Protein AF-A0A946QU02-F1 (afdb_monomer_lite)

pLDDT: mean 86.23, std 12.58, range [47.62, 97.81]

Radius of gyration: 19.84 Å; chains: 1; bounding box: 47×50×42 Å

Structure (mmCIF, N/CA/C/O backbone):
data_AF-A0A946QU02-F1
#
_entry.id   AF-A0A946QU02-F1
#
loop_
_atom_site.group_PDB
_atom_site.id
_atom_site.type_symbol
_atom_site.label_atom_id
_atom_site.label_alt_id
_atom_site.label_comp_id
_atom_site.label_asym_id
_atom_site.label_entity_id
_atom_site.label_seq_id
_atom_site.pdbx_PDB_ins_code
_atom_site.Cartn_x
_atom_site.Cartn_y
_atom_site.Cartn_z
_atom_site.occupancy
_atom_site.B_iso_or_equiv
_atom_site.auth_seq_id
_atom_site.auth_comp_id
_atom_site.auth_asym_id
_atom_site.auth_atom_id
_atom_site.pdbx_PDB_model_num
ATOM 1 N N . MET A 1 1 ? 2.944 36.870 -10.874 1.00 60.94 1 MET A N 1
ATOM 2 C CA . MET A 1 1 ? 3.071 35.606 -10.104 1.00 60.94 1 MET A CA 1
ATOM 3 C C . MET A 1 1 ? 2.895 35.804 -8.600 1.00 60.94 1 MET A C 1
ATOM 5 O O . MET A 1 1 ? 2.123 35.061 -8.012 1.00 60.94 1 MET A O 1
ATOM 9 N N . GLN A 1 2 ? 3.491 36.834 -7.990 1.00 74.00 2 GLN A N 1
ATOM 10 C CA . GLN A 1 2 ? 3.388 37.108 -6.544 1.00 74.00 2 GLN A CA 1
ATOM 11 C C . GLN A 1 2 ? 1.949 37.190 -5.998 1.00 74.00 2 GLN A C 1
ATOM 13 O O . GLN A 1 2 ? 1.657 36.560 -4.990 1.00 74.00 2 GLN A O 1
ATOM 18 N N . LYS A 1 3 ? 1.016 37.863 -6.692 1.00 77.31 3 LYS A N 1
ATOM 19 C CA . LYS A 1 3 ? -0.399 37.933 -6.261 1.00 77.31 3 LYS A CA 1
ATOM 20 C C . LYS A 1 3 ? -1.087 36.560 -6.193 1.00 77.31 3 LYS A C 1
ATOM 22 O O . LYS A 1 3 ? -1.919 36.351 -5.323 1.00 77.31 3 LYS A O 1
ATOM 27 N N . LYS A 1 4 ? -0.726 35.621 -7.079 1.00 81.88 4 LYS A N 1
ATOM 28 C CA . LYS A 1 4 ? -1.283 34.254 -7.089 1.00 81.88 4 LYS A CA 1
ATOM 29 C C . LYS A 1 4 ? -0.712 33.408 -5.947 1.00 81.88 4 LYS A C 1
ATOM 31 O O . LYS A 1 4 ? -1.456 32.673 -5.315 1.00 81.88 4 LYS A O 1
ATOM 36 N N . ILE A 1 5 ? 0.584 33.563 -5.662 1.00 86.56 5 ILE A N 1
ATOM 37 C CA . ILE A 1 5 ? 1.262 32.906 -4.533 1.00 86.56 5 ILE A CA 1
ATOM 38 C C . ILE A 1 5 ? 0.688 33.414 -3.204 1.00 86.56 5 ILE A C 1
ATOM 40 O O . ILE A 1 5 ? 0.372 32.615 -2.329 1.00 86.56 5 ILE A O 1
ATOM 44 N N . LEU A 1 6 ? 0.480 34.730 -3.087 1.00 88.75 6 LEU A N 1
ATOM 45 C CA . LEU A 1 6 ? -0.142 35.348 -1.917 1.00 88.75 6 LEU A CA 1
ATOM 46 C C . LEU A 1 6 ? -1.569 34.829 -1.699 1.00 88.75 6 LEU A C 1
ATOM 48 O O . LEU A 1 6 ? -1.933 34.499 -0.576 1.00 88.75 6 LEU A O 1
ATOM 52 N N . LEU A 1 7 ? -2.354 34.708 -2.776 1.00 89.44 7 LEU A N 1
ATOM 53 C CA . LEU A 1 7 ? -3.709 34.166 -2.707 1.00 89.44 7 LEU A CA 1
ATOM 54 C C . LEU A 1 7 ? -3.703 32.717 -2.194 1.00 89.44 7 LEU A C 1
ATOM 56 O O . LEU A 1 7 ? -4.449 32.399 -1.276 1.00 89.44 7 LEU A O 1
ATOM 60 N N . PHE A 1 8 ? -2.814 31.872 -2.729 1.00 87.88 8 PHE A N 1
ATOM 61 C CA . PHE A 1 8 ? -2.651 30.480 -2.295 1.00 87.88 8 PHE A CA 1
ATOM 62 C C . PHE A 1 8 ? -2.241 30.366 -0.823 1.00 87.88 8 PHE A C 1
ATOM 64 O O . PHE A 1 8 ? -2.827 29.577 -0.083 1.00 87.88 8 PHE A O 1
ATOM 71 N N . ALA A 1 9 ? -1.270 31.171 -0.384 1.00 89.00 9 ALA A N 1
ATOM 72 C CA . ALA A 1 9 ? -0.819 31.190 1.006 1.00 89.00 9 ALA A CA 1
ATOM 73 C C . ALA A 1 9 ? -1.945 31.617 1.962 1.00 89.00 9 ALA A C 1
ATOM 75 O O . ALA A 1 9 ? -2.138 31.002 3.011 1.00 89.00 9 ALA A O 1
ATOM 76 N N . LEU A 1 10 ? -2.734 32.620 1.565 1.00 88.06 10 LEU A N 1
ATOM 77 C CA . LEU A 1 10 ? -3.870 33.102 2.345 1.00 88.06 10 LEU A CA 1
ATOM 78 C C . LEU A 1 10 ? -4.982 32.049 2.436 1.00 88.06 10 LEU A C 1
ATOM 80 O O . LEU A 1 10 ? -5.538 31.834 3.510 1.00 88.06 10 LEU A O 1
ATOM 84 N N . THR A 1 11 ? -5.279 31.350 1.334 1.00 85.50 11 THR A N 1
ATOM 85 C CA . THR A 1 11 ? -6.248 30.243 1.341 1.00 85.50 11 THR A CA 1
ATOM 86 C C . THR A 1 11 ? -5.786 29.112 2.264 1.00 85.50 11 THR A C 1
ATOM 88 O O . THR A 1 11 ? -6.579 28.627 3.068 1.00 85.50 11 THR A O 1
ATOM 91 N N . LEU A 1 12 ? -4.500 28.745 2.223 1.00 84.06 12 LEU A N 1
ATOM 92 C CA . LEU A 1 12 ? -3.939 27.691 3.071 1.00 84.06 12 LEU A CA 1
ATOM 93 C C . LEU A 1 12 ? -3.996 28.056 4.568 1.00 84.06 12 LEU A C 1
ATOM 95 O O . LEU A 1 12 ? -4.409 27.232 5.386 1.00 84.06 12 LEU A O 1
ATOM 99 N N . MET A 1 13 ? -3.666 29.305 4.925 1.00 84.06 13 MET A N 1
ATOM 100 C CA . MET A 1 13 ? -3.810 29.823 6.296 1.00 84.06 13 MET A CA 1
ATOM 101 C C . MET A 1 13 ? -5.264 29.849 6.773 1.00 84.06 13 MET A C 1
ATOM 103 O O . MET A 1 13 ? -5.541 29.538 7.925 1.00 84.06 13 MET A O 1
ATOM 107 N N . MET A 1 14 ? -6.210 30.202 5.905 1.00 82.12 14 MET A N 1
ATOM 108 C CA . MET A 1 14 ? -7.628 30.210 6.274 1.00 82.12 14 MET A CA 1
ATOM 109 C C . MET A 1 14 ? -8.120 28.782 6.551 1.00 82.12 14 MET A C 1
ATOM 111 O O . MET A 1 14 ? -8.804 28.542 7.546 1.00 82.12 14 MET A O 1
ATOM 115 N N . THR A 1 15 ? -7.698 27.803 5.745 1.00 75.88 15 THR A N 1
ATOM 116 C CA . THR A 1 15 ? -8.086 26.396 5.937 1.00 75.88 15 THR A CA 1
ATOM 117 C C . THR A 1 15 ? -7.492 25.740 7.185 1.00 75.88 15 THR A C 1
ATOM 119 O O . THR A 1 15 ? -8.098 24.811 7.713 1.00 75.88 15 THR A O 1
ATOM 122 N N . SER A 1 16 ? -6.357 26.222 7.707 1.00 71.00 16 SER A N 1
ATOM 123 C CA . SER A 1 16 ? -5.716 25.643 8.899 1.00 71.00 16 SER A CA 1
ATOM 124 C C . SER A 1 16 ? -6.401 26.020 10.218 1.00 71.00 16 SER A C 1
ATOM 126 O O . SER A 1 16 ? -6.184 25.362 11.234 1.00 71.00 16 SER A O 1
ATOM 128 N N . THR A 1 17 ? -7.261 27.044 10.208 1.00 69.44 17 THR A N 1
ATOM 129 C CA . THR A 1 17 ? -8.048 27.470 11.383 1.00 69.44 17 THR A CA 1
ATOM 130 C C . THR A 1 17 ? -9.355 26.697 11.558 1.00 69.44 17 THR A C 1
ATOM 132 O O . THR A 1 17 ? -10.005 26.802 12.601 1.00 69.44 17 THR A O 1
ATOM 135 N N . LEU A 1 18 ? -9.736 25.878 10.572 1.00 63.66 18 LEU A N 1
ATOM 136 C CA . LEU A 1 18 ? -10.894 25.002 10.679 1.00 63.66 18 LEU A CA 1
ATOM 137 C C . LEU A 1 18 ? -10.596 23.907 11.707 1.00 63.66 18 LEU A C 1
ATOM 139 O O . LEU A 1 18 ? -9.851 22.961 11.451 1.00 63.66 18 LEU A O 1
ATOM 143 N N . GLN A 1 19 ? -11.198 24.027 12.891 1.00 55.16 19 GLN A N 1
ATOM 144 C CA . GLN A 1 19 ? -11.177 22.966 13.891 1.00 55.16 19 GLN A CA 1
ATOM 145 C C . GLN A 1 19 ? -11.922 21.746 13.343 1.00 55.16 19 GLN A C 1
ATOM 147 O O . GLN A 1 19 ? -13.148 21.654 13.413 1.00 55.16 19 GLN A O 1
ATOM 152 N N . VAL A 1 20 ? -11.178 20.782 12.804 1.00 58.97 20 VAL A N 1
ATOM 153 C CA . VAL A 1 20 ? -11.733 19.480 12.442 1.00 58.97 20 VAL A CA 1
ATOM 154 C C . VAL A 1 20 ? -12.117 18.778 13.742 1.00 58.97 20 VAL A C 1
ATOM 156 O O . VAL A 1 20 ? -11.257 18.320 14.499 1.00 58.97 20 VAL A O 1
ATOM 159 N N . LYS A 1 21 ? -13.420 18.703 14.033 1.00 51.00 21 LYS A N 1
ATOM 160 C CA . LYS A 1 21 ? -13.939 17.896 15.141 1.00 51.00 21 LYS A CA 1
ATOM 161 C C . LYS A 1 21 ? -13.791 16.414 14.805 1.00 51.00 21 LYS A C 1
ATOM 163 O O . LYS A 1 21 ? -14.752 15.742 14.453 1.00 51.00 21 LYS A O 1
ATOM 168 N N . ALA A 1 22 ? -12.585 15.880 14.959 1.00 52.75 22 ALA A N 1
ATOM 169 C CA . ALA A 1 22 ? -12.369 14.444 15.082 1.00 52.75 22 ALA A CA 1
ATOM 170 C C . ALA A 1 22 ? -12.738 14.021 16.513 1.00 52.75 22 ALA A C 1
ATOM 172 O O . ALA A 1 22 ? -11.879 13.684 17.327 1.00 52.75 22 ALA A O 1
ATOM 173 N N . GLN A 1 23 ? -14.020 14.123 16.857 1.00 50.75 23 GLN A N 1
ATOM 174 C CA . GLN A 1 23 ? -14.531 13.578 18.105 1.00 50.75 23 GLN A CA 1
ATOM 175 C C . GLN A 1 23 ? -15.077 12.187 17.792 1.00 50.75 23 GLN A C 1
ATOM 177 O O . GLN A 1 23 ? -15.893 12.033 16.885 1.00 50.75 23 GLN A O 1
ATOM 182 N N . TYR A 1 24 ? -14.603 11.170 18.518 1.00 57.44 24 TYR A N 1
ATOM 183 C CA . TYR A 1 24 ? -15.246 9.861 18.527 1.00 57.44 24 TYR A CA 1
ATOM 184 C C . TYR A 1 24 ? -16.666 10.074 19.040 1.00 57.44 24 TYR A C 1
ATOM 186 O O . TYR A 1 24 ? -16.885 10.216 20.245 1.00 57.44 24 TYR A O 1
ATOM 194 N N . ALA A 1 25 ? -17.621 10.173 18.120 1.00 47.62 25 ALA A N 1
ATOM 195 C CA . ALA A 1 25 ? -19.017 10.149 18.481 1.00 47.62 25 ALA A CA 1
ATOM 196 C C . ALA A 1 25 ? -19.246 8.820 19.206 1.00 47.62 25 ALA A C 1
ATOM 198 O O . ALA A 1 25 ? -18.888 7.757 18.688 1.00 47.62 25 ALA A O 1
ATOM 199 N N . LYS A 1 26 ? -19.738 8.896 20.448 1.00 51.69 26 LYS A N 1
ATOM 200 C CA . LYS A 1 26 ? -20.188 7.732 21.212 1.00 51.69 26 LYS A CA 1
ATOM 201 C C . LYS A 1 26 ? -21.126 6.950 20.306 1.00 51.69 26 LYS A C 1
ATOM 203 O O . LYS A 1 26 ? -22.239 7.410 20.104 1.00 51.69 26 LYS A O 1
ATOM 208 N N . GLN A 1 27 ? -20.633 5.847 19.743 1.00 55.88 27 GLN A N 1
ATOM 209 C CA . GLN A 1 27 ? -21.394 4.865 18.977 1.00 55.88 27 GLN A CA 1
ATOM 210 C C . GLN A 1 27 ? -22.551 5.506 18.199 1.00 55.88 27 GLN A C 1
ATOM 212 O O . GLN A 1 27 ? -23.718 5.228 18.457 1.00 55.88 27 GLN A O 1
ATOM 217 N N . ASP A 1 28 ? -22.216 6.455 17.324 1.00 48.88 28 ASP A N 1
ATOM 218 C CA . ASP A 1 28 ? -23.229 7.172 16.563 1.00 48.88 28 ASP A CA 1
ATOM 219 C C . ASP A 1 28 ? -23.971 6.162 15.688 1.00 48.88 28 ASP A C 1
ATOM 221 O O . ASP A 1 28 ? -23.357 5.377 14.961 1.00 48.88 28 ASP A O 1
ATOM 225 N N . SER A 1 29 ? -25.297 6.162 15.768 1.00 56.25 29 SER A N 1
ATOM 226 C CA . SER A 1 29 ? -26.171 5.307 14.958 1.00 56.25 29 SER A CA 1
ATOM 227 C C . SER A 1 29 ? -25.955 5.480 13.443 1.00 56.25 29 SER A C 1
ATOM 229 O O . SER A 1 29 ? -26.338 4.616 12.659 1.00 56.25 29 SER A O 1
ATOM 231 N N . THR A 1 30 ? -25.279 6.558 13.029 1.00 56.03 30 THR A N 1
ATOM 232 C CA . THR A 1 30 ? -24.888 6.861 11.643 1.00 56.03 30 THR A CA 1
ATOM 233 C C . THR A 1 30 ? -23.529 6.278 11.219 1.00 56.03 30 THR A C 1
ATOM 235 O O . THR A 1 30 ? -23.055 6.533 10.108 1.00 56.03 30 THR A O 1
ATOM 238 N N . TYR A 1 31 ? -22.883 5.469 12.067 1.00 64.62 31 TYR A N 1
ATOM 239 C CA . TYR A 1 31 ? -21.581 4.867 11.788 1.00 64.62 31 TYR A CA 1
ATOM 240 C C . TYR A 1 31 ? -21.639 3.884 10.607 1.00 64.62 31 TYR A C 1
ATOM 242 O O . TYR A 1 31 ? -21.997 2.712 10.755 1.00 64.62 31 TYR A O 1
ATOM 250 N N . LYS A 1 32 ? -21.248 4.347 9.411 1.00 69.81 32 LYS A N 1
ATOM 251 C CA . LYS A 1 32 ? -21.057 3.471 8.248 1.00 69.81 32 LYS A CA 1
ATOM 252 C C . LYS A 1 32 ? -19.918 2.498 8.542 1.00 69.81 32 LYS A C 1
ATOM 254 O O . LYS A 1 32 ? -18.747 2.879 8.545 1.00 69.81 32 LYS A O 1
ATOM 259 N N . LYS A 1 33 ? -20.287 1.246 8.817 1.00 86.50 33 LYS A N 1
ATOM 260 C CA . LYS A 1 33 ? -19.337 0.163 9.082 1.00 86.50 33 LYS A CA 1
ATOM 261 C C . LYS A 1 33 ? -18.544 -0.187 7.829 1.00 86.50 33 LYS A C 1
ATOM 263 O O . LYS A 1 33 ? -17.338 -0.353 7.923 1.00 86.50 33 LYS A O 1
ATOM 268 N N . CYS A 1 34 ? -19.196 -0.224 6.670 1.00 92.50 34 CYS A N 1
ATOM 269 C CA . CYS A 1 34 ? -18.540 -0.472 5.390 1.00 92.50 34 CYS A CA 1
ATOM 270 C C . CYS A 1 34 ? -18.153 0.842 4.704 1.00 92.50 34 CYS A C 1
ATOM 272 O O . CYS A 1 34 ? -18.934 1.798 4.697 1.00 92.50 34 CYS A O 1
ATOM 274 N N . PHE A 1 35 ? -16.979 0.872 4.083 1.00 92.06 35 PHE A N 1
ATOM 275 C CA . PHE A 1 35 ? -16.544 1.970 3.229 1.00 92.06 35 PHE A CA 1
ATOM 276 C C . PHE A 1 35 ? -15.767 1.450 2.022 1.00 92.06 35 PHE A C 1
ATOM 278 O O . PHE A 1 35 ? -15.159 0.382 2.066 1.00 92.06 35 PHE A O 1
ATOM 285 N N . VAL A 1 36 ? -15.787 2.235 0.949 1.00 95.56 36 VAL A N 1
ATOM 286 C CA . VAL A 1 36 ? -14.942 2.024 -0.225 1.00 95.56 36 VAL A CA 1
ATOM 287 C C . VAL A 1 36 ? -13.973 3.193 -0.302 1.00 95.56 36 VAL A C 1
ATOM 289 O O . VAL A 1 36 ? -14.369 4.339 -0.084 1.00 95.56 36 VAL A O 1
ATOM 292 N N . GLY A 1 37 ? -12.705 2.903 -0.559 1.00 94.25 37 GLY A N 1
ATOM 293 C CA . GLY A 1 37 ? -11.649 3.901 -0.616 1.00 94.25 37 GLY A CA 1
ATOM 294 C C . GLY A 1 37 ? -10.571 3.550 -1.627 1.00 94.25 37 GLY A C 1
ATOM 295 O O . GLY A 1 37 ? -10.629 2.531 -2.311 1.00 94.25 37 GLY A O 1
ATOM 296 N N . SER A 1 38 ? -9.578 4.421 -1.707 1.00 95.19 38 SER A N 1
ATOM 297 C CA . SER A 1 38 ? -8.394 4.245 -2.536 1.00 95.19 38 SER A CA 1
ATOM 298 C C . SER A 1 38 ? -7.219 4.997 -1.901 1.00 95.19 38 SER A C 1
ATOM 300 O O . SER A 1 38 ? -7.366 5.587 -0.828 1.00 95.19 38 SER A O 1
ATOM 302 N N . THR A 1 39 ? -6.057 4.974 -2.546 1.00 93.56 39 THR A N 1
ATOM 303 C CA . THR A 1 39 ? -4.826 5.603 -2.064 1.00 93.56 39 THR A CA 1
ATOM 304 C C . THR A 1 39 ? -4.453 6.828 -2.887 1.00 93.56 39 THR A C 1
ATOM 306 O O . THR A 1 39 ? -4.643 6.880 -4.104 1.00 93.56 39 THR A O 1
ATOM 309 N N . LEU A 1 40 ? -3.824 7.795 -2.220 1.00 94.50 40 LEU A N 1
ATOM 310 C CA . LEU A 1 40 ? -3.240 8.962 -2.874 1.00 94.50 40 LEU A CA 1
ATOM 311 C C . LEU A 1 40 ? -2.110 8.578 -3.845 1.00 94.50 40 LEU A C 1
ATOM 313 O O . LEU A 1 40 ? -1.830 9.322 -4.780 1.00 94.50 40 LEU A O 1
ATOM 317 N N . PHE A 1 41 ? -1.508 7.395 -3.675 1.00 91.81 41 PHE A N 1
ATOM 318 C CA . PHE A 1 41 ? -0.463 6.885 -4.564 1.00 91.81 41 PHE A CA 1
ATOM 319 C C . PHE A 1 41 ? -0.929 6.731 -6.024 1.00 91.81 41 PHE A C 1
ATOM 321 O O . PHE A 1 41 ? -0.111 6.828 -6.934 1.00 91.81 41 PHE A O 1
ATOM 328 N N . MET A 1 42 ? -2.240 6.621 -6.285 1.00 94.44 42 MET A N 1
ATOM 329 C CA . MET A 1 42 ? -2.775 6.642 -7.655 1.00 94.44 42 MET A CA 1
ATOM 330 C C . MET A 1 42 ? -2.444 7.934 -8.420 1.00 94.44 42 MET A C 1
ATOM 332 O O . MET A 1 42 ? -2.386 7.912 -9.648 1.00 94.44 42 MET A O 1
ATOM 336 N N . LEU A 1 43 ? -2.171 9.051 -7.733 1.00 94.00 43 LEU A N 1
ATOM 337 C CA . LEU A 1 43 ? -1.700 10.281 -8.380 1.00 94.00 43 LEU A CA 1
ATOM 338 C C . LEU A 1 43 ? -0.313 10.121 -9.017 1.00 94.00 43 LEU A C 1
ATOM 340 O O . LEU A 1 43 ? 0.006 10.851 -9.953 1.00 94.00 43 LEU A O 1
ATOM 344 N N . GLY A 1 44 ? 0.483 9.137 -8.580 1.00 89.94 44 GLY A N 1
ATOM 345 C CA . GLY A 1 44 ? 1.754 8.775 -9.212 1.00 89.94 44 GLY A CA 1
ATOM 346 C C . GLY A 1 44 ? 1.595 8.375 -10.681 1.00 89.94 44 GLY A C 1
ATOM 347 O O . GLY A 1 44 ? 2.515 8.559 -11.477 1.00 89.94 44 GLY A O 1
ATOM 348 N N . ASN A 1 45 ? 0.393 7.951 -11.086 1.00 93.50 45 ASN A N 1
ATOM 349 C CA . ASN A 1 45 ? 0.072 7.715 -12.490 1.00 93.50 45 ASN A CA 1
ATOM 350 C C . ASN A 1 45 ? 0.190 8.964 -13.350 1.00 93.50 45 ASN A C 1
ATOM 352 O O . ASN A 1 45 ? 0.267 8.818 -14.554 1.00 93.50 45 ASN A O 1
ATOM 356 N N . LEU A 1 46 ? 0.204 10.177 -12.796 1.00 93.62 46 LEU A N 1
ATOM 357 C CA . LEU A 1 46 ? 0.374 11.402 -13.578 1.00 93.62 46 LEU A CA 1
ATOM 358 C C . LEU A 1 46 ? 1.827 11.657 -14.003 1.00 93.62 46 LEU A C 1
ATOM 360 O O . LEU A 1 46 ? 2.058 12.572 -14.789 1.00 93.62 46 LEU A O 1
ATOM 364 N N . SER A 1 47 ? 2.788 10.855 -13.529 1.00 89.25 47 SER A N 1
ATOM 365 C CA . SER A 1 47 ? 4.192 10.975 -13.929 1.00 89.25 47 SER A CA 1
ATOM 366 C C . SER A 1 47 ? 4.359 10.875 -15.452 1.00 89.25 47 SER A C 1
ATOM 368 O O . SER A 1 47 ? 3.583 10.208 -16.137 1.00 89.25 47 SER A O 1
ATOM 370 N N . SER A 1 48 ? 5.369 11.534 -16.011 1.00 87.94 48 SER A N 1
ATOM 371 C CA . SER A 1 48 ? 5.804 11.315 -17.399 1.00 87.94 48 SER A CA 1
ATOM 372 C C . SER A 1 48 ? 6.866 10.217 -17.501 1.00 87.94 48 SER A C 1
ATOM 374 O O . SER A 1 48 ? 6.974 9.573 -18.539 1.00 87.94 48 SER A O 1
ATOM 376 N N . VAL A 1 49 ? 7.607 9.973 -16.416 1.00 85.81 49 VAL A N 1
ATOM 377 C CA . VAL A 1 49 ? 8.714 9.011 -16.333 1.00 85.81 49 VAL A CA 1
ATOM 378 C C . VAL A 1 49 ? 8.318 7.871 -15.399 1.00 85.81 49 VAL A C 1
ATOM 380 O O . VAL A 1 49 ? 7.885 8.127 -14.273 1.00 85.81 49 VAL A O 1
ATOM 383 N N . ASN A 1 50 ? 8.455 6.625 -15.863 1.00 85.38 50 ASN A N 1
ATOM 384 C CA . ASN A 1 50 ? 8.115 5.409 -15.111 1.00 85.38 50 ASN A CA 1
ATOM 385 C C . ASN A 1 50 ? 6.717 5.461 -14.459 1.00 85.38 50 ASN A C 1
ATOM 387 O O . ASN A 1 50 ? 6.557 5.408 -13.240 1.00 85.38 50 ASN A O 1
ATOM 391 N N . ARG A 1 51 ? 5.679 5.624 -15.285 1.00 90.38 51 ARG A N 1
ATOM 392 C CA . ARG A 1 51 ? 4.287 5.619 -14.812 1.00 90.38 51 ARG A CA 1
ATOM 393 C C . ARG A 1 51 ? 3.949 4.262 -14.197 1.00 90.38 51 ARG A C 1
ATOM 395 O O . ARG A 1 51 ? 4.026 3.264 -14.919 1.00 90.38 51 ARG A O 1
ATOM 402 N N . PRO A 1 52 ? 3.509 4.214 -12.927 1.00 91.06 52 PRO A N 1
ATOM 403 C CA . PRO A 1 52 ? 3.273 2.946 -12.261 1.00 91.06 52 PRO A CA 1
ATOM 404 C C . PRO A 1 52 ? 1.972 2.264 -12.703 1.00 91.06 52 PRO A C 1
ATOM 406 O O . PRO A 1 52 ? 1.730 1.129 -12.312 1.00 91.06 52 PRO A O 1
ATOM 409 N N . ASP A 1 53 ? 1.114 2.928 -13.489 1.00 94.25 53 ASP A N 1
ATOM 410 C CA . ASP A 1 53 ? -0.224 2.446 -13.875 1.00 94.25 53 ASP A CA 1
ATOM 411 C C . ASP A 1 53 ? -0.952 1.764 -12.700 1.00 94.25 53 ASP A C 1
ATOM 413 O O . ASP A 1 53 ? -1.532 0.681 -12.822 1.00 94.25 53 ASP A O 1
ATOM 417 N N . TYR A 1 54 ? -0.824 2.387 -11.529 1.00 95.50 54 TYR A N 1
ATOM 418 C CA . TYR A 1 54 ? -1.210 1.849 -10.246 1.00 95.50 54 TYR A CA 1
ATOM 419 C C . TYR A 1 54 ? -2.690 2.083 -10.006 1.00 95.50 54 TYR A C 1
ATOM 421 O O . TYR A 1 54 ? -3.170 3.218 -10.055 1.00 95.50 54 TYR A O 1
ATOM 429 N N . VAL A 1 55 ? -3.421 1.023 -9.695 1.00 96.69 55 VAL A N 1
ATOM 430 C CA . VAL A 1 55 ? -4.826 1.126 -9.302 1.00 96.69 55 VAL A CA 1
ATOM 431 C C . VAL A 1 55 ? -5.003 0.346 -8.021 1.00 96.69 55 VAL A C 1
ATOM 433 O O . VAL A 1 55 ? -4.578 -0.803 -7.929 1.00 96.69 55 VAL A O 1
ATOM 436 N N . GLN A 1 56 ? -5.640 0.981 -7.041 1.00 97.06 56 GLN A N 1
ATOM 437 C CA . GLN A 1 56 ? -5.986 0.339 -5.787 1.00 97.06 56 GLN A CA 1
ATOM 438 C C . GLN A 1 56 ? -7.419 0.659 -5.394 1.00 97.06 56 GLN A C 1
ATOM 440 O O . GLN A 1 56 ? -7.825 1.823 -5.387 1.00 97.06 56 GLN A O 1
ATOM 445 N N . LEU A 1 57 ? -8.163 -0.375 -5.020 1.00 97.56 57 LEU A N 1
ATOM 446 C CA . LEU A 1 57 ? -9.517 -0.260 -4.501 1.00 97.56 57 LEU A CA 1
ATOM 447 C C . LEU A 1 57 ? -9.607 -0.969 -3.153 1.00 97.56 57 LEU A C 1
ATOM 449 O O . LEU A 1 57 ? -9.304 -2.155 -3.046 1.00 97.56 57 LEU A O 1
ATOM 453 N N . ASN A 1 58 ? -10.040 -0.233 -2.135 1.00 97.00 58 ASN A N 1
ATOM 454 C CA . ASN A 1 58 ? -10.099 -0.703 -0.759 1.00 97.00 58 ASN A CA 1
ATOM 455 C C . ASN A 1 58 ? -11.548 -0.886 -0.329 1.00 97.00 58 ASN A C 1
ATOM 457 O O . ASN A 1 58 ? -12.310 0.080 -0.301 1.00 97.00 58 ASN A O 1
ATOM 461 N N . PHE A 1 59 ? -11.901 -2.099 0.076 1.00 97.44 59 PH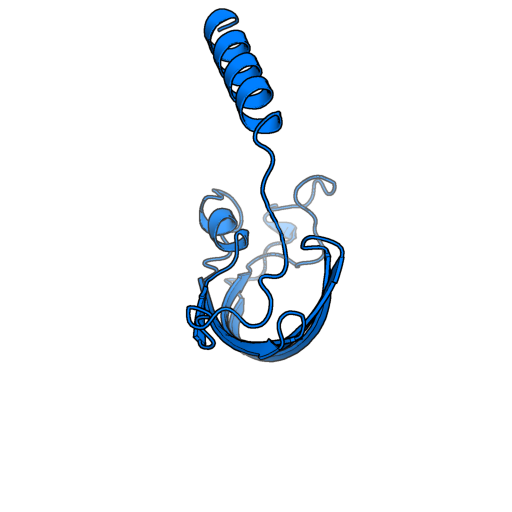E A N 1
ATOM 462 C CA . PHE A 1 59 ? -13.167 -2.420 0.719 1.00 97.44 59 PHE A CA 1
ATOM 463 C C . PHE A 1 59 ? -12.921 -2.590 2.209 1.00 97.44 59 PHE A C 1
ATOM 465 O O . PHE A 1 59 ? -12.347 -3.584 2.647 1.00 97.44 59 PHE A O 1
ATOM 472 N N . GLY A 1 60 ? -13.314 -1.588 2.984 1.00 95.88 60 GLY A N 1
ATOM 473 C CA . GLY A 1 60 ? -13.064 -1.541 4.412 1.00 95.88 60 GLY A CA 1
ATOM 474 C C . GLY A 1 60 ? -14.304 -1.815 5.245 1.00 95.88 60 GLY A C 1
ATOM 475 O O . GLY A 1 60 ? -15.416 -1.415 4.894 1.00 95.88 60 GLY A O 1
ATOM 476 N N . TYR A 1 61 ? -14.090 -2.448 6.391 1.00 94.31 61 TYR A N 1
ATOM 477 C CA . TYR A 1 61 ? -15.067 -2.652 7.441 1.00 94.31 61 TYR A CA 1
ATOM 478 C C . TYR A 1 61 ? -14.504 -2.182 8.779 1.00 94.31 61 TYR A C 1
ATOM 480 O O . TYR A 1 61 ? -13.423 -2.583 9.208 1.00 94.31 61 TYR A O 1
ATOM 488 N N . ARG A 1 62 ? -15.253 -1.330 9.470 1.00 92.31 62 ARG A N 1
ATOM 489 C CA . ARG A 1 62 ? -14.882 -0.823 10.783 1.00 92.31 62 ARG A CA 1
ATOM 490 C C . ARG A 1 62 ? -15.487 -1.700 11.873 1.00 92.31 62 ARG A C 1
ATOM 492 O O . ARG A 1 62 ? -16.706 -1.735 12.049 1.00 92.31 62 ARG A O 1
ATOM 499 N N . ILE A 1 63 ? -14.618 -2.398 12.598 1.00 90.88 63 ILE A N 1
ATOM 500 C CA . ILE A 1 63 ? -14.979 -3.284 13.709 1.00 90.88 63 ILE A CA 1
ATOM 501 C C . ILE A 1 63 ? -15.375 -2.439 14.922 1.00 90.88 63 ILE A C 1
ATOM 503 O O . ILE A 1 63 ? -16.408 -2.678 15.545 1.00 90.88 63 ILE A O 1
ATOM 507 N N . THR A 1 64 ? -14.571 -1.419 15.225 1.00 88.50 64 THR A N 1
ATOM 508 C CA . THR A 1 64 ? -14.814 -0.454 16.304 1.00 88.50 64 THR A CA 1
ATOM 509 C C . THR A 1 64 ? -14.480 0.954 15.820 1.00 88.50 64 THR A C 1
ATOM 511 O O . THR A 1 64 ? -13.899 1.133 14.753 1.00 88.50 64 THR A O 1
ATOM 514 N N . GLY A 1 65 ? -14.747 1.971 16.646 1.00 83.88 65 GLY A N 1
ATOM 515 C CA . GLY A 1 65 ? -14.323 3.348 16.372 1.00 83.88 65 GLY A CA 1
ATOM 516 C C . GLY A 1 65 ? -12.820 3.522 16.097 1.00 83.88 65 GLY A C 1
ATOM 517 O O . GLY A 1 65 ? -12.445 4.544 15.530 1.00 83.88 65 GLY A O 1
ATOM 518 N N . LYS A 1 66 ? -11.975 2.555 16.480 1.00 89.50 66 LYS A N 1
ATOM 519 C CA . LYS A 1 66 ? -10.517 2.589 16.292 1.00 89.50 66 LYS A CA 1
ATOM 520 C C . LYS A 1 66 ? -9.969 1.447 15.444 1.00 89.50 66 LYS A C 1
ATOM 522 O O . LYS A 1 66 ? -8.821 1.536 15.034 1.00 89.50 66 LYS A O 1
ATOM 527 N N . ASP A 1 67 ? -10.750 0.403 15.203 1.00 93.00 67 ASP A N 1
ATOM 528 C CA . ASP A 1 67 ? -10.291 -0.831 14.572 1.00 93.00 67 ASP A CA 1
ATOM 529 C C . ASP A 1 67 ? -10.963 -1.005 13.215 1.00 93.00 67 ASP A C 1
ATOM 531 O O . ASP A 1 67 ? -12.195 -1.021 13.114 1.00 93.00 67 ASP A O 1
ATOM 535 N N . VAL A 1 68 ? -10.154 -1.157 12.173 1.00 94.25 68 VAL A N 1
ATOM 536 C CA . VAL A 1 68 ? -10.608 -1.278 10.789 1.00 94.25 68 VAL A CA 1
ATOM 537 C C . VAL A 1 68 ? -9.891 -2.435 10.118 1.00 94.25 68 VAL A C 1
ATOM 539 O O . VAL A 1 68 ? -8.693 -2.612 10.301 1.00 94.25 68 VAL A O 1
ATOM 542 N N . VAL A 1 69 ? -10.626 -3.210 9.332 1.00 96.94 69 VAL A N 1
ATOM 543 C CA . VAL A 1 69 ? -10.067 -4.216 8.428 1.00 96.94 69 VAL A CA 1
ATOM 544 C C . VAL A 1 69 ? -10.421 -3.854 6.996 1.00 96.94 69 VAL A C 1
ATOM 546 O O . VAL A 1 69 ? -11.527 -3.378 6.748 1.00 96.94 69 VAL A O 1
ATOM 549 N N . SER A 1 70 ? -9.517 -4.065 6.049 1.00 97.25 70 SER A N 1
ATOM 550 C CA . SER A 1 70 ? -9.787 -3.831 4.632 1.00 97.25 70 SER A CA 1
ATOM 551 C C . SER A 1 70 ? -9.212 -4.918 3.739 1.00 97.25 70 SER A C 1
ATOM 553 O O . SER A 1 70 ? -8.130 -5.447 3.982 1.00 97.25 70 SER A O 1
ATOM 555 N N . LEU A 1 71 ? -9.964 -5.219 2.683 1.00 97.81 71 LEU A N 1
ATOM 556 C CA . LEU A 1 71 ? -9.480 -5.930 1.511 1.00 97.81 71 LEU A CA 1
ATOM 557 C C . LEU A 1 71 ? -9.068 -4.890 0.471 1.00 97.81 71 LEU A C 1
ATOM 559 O O . LEU A 1 71 ? -9.887 -4.071 0.050 1.00 97.81 71 LEU A O 1
ATOM 563 N N . GLU A 1 72 ? -7.811 -4.922 0.060 1.00 97.62 72 GLU A N 1
ATOM 564 C CA . GLU A 1 72 ? -7.240 -3.985 -0.899 1.00 97.62 72 GLU A CA 1
ATOM 565 C C . GLU A 1 72 ? -6.891 -4.728 -2.182 1.00 97.62 72 GLU A C 1
ATOM 567 O O . GLU A 1 72 ? -6.019 -5.589 -2.172 1.00 97.62 72 GLU A O 1
ATOM 572 N N . LEU A 1 73 ? -7.550 -4.407 -3.289 1.00 97.56 73 LEU A N 1
ATOM 573 C CA . LEU A 1 73 ? -7.201 -4.933 -4.607 1.00 97.56 73 LEU A CA 1
ATOM 574 C C . LEU A 1 73 ? -6.218 -3.971 -5.258 1.00 97.56 73 LEU A C 1
ATOM 576 O O . LEU A 1 73 ? -6.515 -2.778 -5.314 1.00 97.56 73 LEU A O 1
ATOM 580 N N . LYS A 1 74 ? -5.067 -4.464 -5.724 1.00 95.62 74 LYS A N 1
ATOM 581 C CA . LYS A 1 74 ? -3.965 -3.635 -6.227 1.00 95.62 74 LYS A CA 1
ATOM 582 C C . LYS A 1 74 ? -3.437 -4.171 -7.555 1.00 95.62 74 LYS A C 1
ATOM 584 O O . LYS A 1 74 ? -3.318 -5.378 -7.753 1.00 95.62 74 LYS A O 1
ATOM 589 N N . THR A 1 75 ? -3.082 -3.258 -8.449 1.00 96.00 75 THR A N 1
ATOM 590 C CA . THR A 1 75 ? -2.281 -3.536 -9.648 1.00 96.00 75 THR A CA 1
ATOM 591 C C . THR A 1 75 ? -1.164 -2.518 -9.744 1.00 96.00 75 THR A C 1
ATOM 593 O O . THR A 1 75 ? -1.376 -1.347 -9.427 1.00 96.00 75 THR A O 1
ATOM 596 N N . TRP A 1 76 ? -0.001 -2.949 -10.220 1.00 94.00 76 TRP A N 1
ATOM 597 C CA . TRP A 1 76 ? 1.177 -2.106 -10.372 1.00 94.00 76 TRP A CA 1
ATOM 598 C C . TRP A 1 76 ? 1.972 -2.504 -11.623 1.00 94.00 76 TRP A C 1
ATOM 600 O O . TRP A 1 76 ? 2.109 -3.680 -11.939 1.00 94.00 76 TRP A O 1
ATOM 610 N N . LYS A 1 77 ? 2.473 -1.520 -12.368 1.00 93.12 77 LYS A N 1
ATOM 611 C CA . LYS A 1 77 ? 3.556 -1.638 -13.347 1.00 93.12 77 LYS A CA 1
ATOM 612 C C . LYS A 1 77 ? 4.836 -1.045 -12.777 1.00 93.12 77 LYS A C 1
ATOM 614 O O . LYS A 1 77 ? 4.807 0.081 -12.284 1.00 93.12 77 LYS A O 1
ATOM 619 N N . TYR A 1 78 ? 5.966 -1.701 -12.961 1.00 88.19 78 TYR A N 1
ATOM 620 C CA . TYR A 1 78 ? 7.253 -1.034 -12.792 1.00 88.19 78 TYR A CA 1
ATOM 621 C C . TYR A 1 78 ? 8.230 -1.488 -13.871 1.00 88.19 78 TYR A C 1
ATOM 623 O O . TYR A 1 78 ? 8.320 -2.669 -14.200 1.00 88.19 78 TYR A O 1
ATOM 631 N N . ALA A 1 79 ? 8.923 -0.511 -14.453 1.00 88.81 79 ALA A N 1
ATOM 632 C CA . ALA A 1 79 ? 9.958 -0.721 -15.464 1.00 88.81 79 ALA A CA 1
ATOM 633 C C . ALA A 1 79 ? 11.361 -0.373 -14.938 1.00 88.81 79 ALA A C 1
ATOM 635 O O . ALA A 1 79 ? 12.344 -0.619 -15.614 1.00 88.81 79 ALA A O 1
ATOM 636 N N . TRP A 1 80 ? 11.466 0.148 -13.712 1.00 87.88 80 TRP A N 1
ATOM 637 C CA . TRP A 1 80 ? 12.733 0.404 -13.024 1.00 87.88 80 TRP A CA 1
ATOM 638 C C . TRP A 1 80 ? 12.710 -0.227 -11.627 1.00 87.88 80 TRP A C 1
ATOM 640 O O . TRP A 1 80 ? 11.622 -0.402 -11.058 1.00 87.88 80 TRP A O 1
ATOM 650 N N . PRO A 1 81 ? 13.879 -0.532 -11.038 1.00 83.00 81 PRO A N 1
ATOM 651 C CA . PRO A 1 81 ? 13.975 -1.032 -9.675 1.00 83.00 81 PRO A CA 1
ATOM 652 C C . PRO A 1 81 ? 13.306 -0.094 -8.663 1.00 83.00 81 PRO A C 1
ATOM 654 O O . PRO A 1 81 ? 13.590 1.103 -8.615 1.00 83.00 81 PRO A O 1
ATOM 657 N N . LEU A 1 82 ? 12.477 -0.653 -7.777 1.00 80.25 82 LEU A N 1
ATOM 658 C CA . LEU A 1 82 ? 11.784 0.108 -6.726 1.00 80.25 82 LEU A CA 1
ATOM 659 C C . LEU A 1 82 ? 12.741 0.797 -5.732 1.00 80.25 82 LEU A C 1
ATOM 661 O O . LEU A 1 82 ? 12.345 1.736 -5.048 1.00 80.25 82 LEU A O 1
ATOM 665 N N . GLY A 1 83 ? 13.995 0.339 -5.648 1.00 82.38 83 GLY A N 1
ATOM 666 C CA . GLY A 1 83 ? 15.025 0.923 -4.784 1.00 82.38 83 GLY A CA 1
ATOM 667 C C . GLY A 1 83 ? 15.630 2.234 -5.303 1.00 82.38 83 GLY A C 1
ATOM 668 O O . GLY A 1 83 ? 16.309 2.928 -4.548 1.00 82.38 83 GLY A O 1
ATOM 669 N N . ILE A 1 84 ? 15.395 2.601 -6.567 1.00 84.31 84 ILE A N 1
ATOM 670 C CA . ILE A 1 84 ? 15.919 3.839 -7.149 1.00 84.31 84 ILE A CA 1
ATOM 671 C C . ILE A 1 84 ? 14.913 4.960 -6.891 1.00 84.31 84 ILE A C 1
ATOM 673 O O . ILE A 1 84 ? 13.837 5.013 -7.483 1.00 84.31 84 ILE A O 1
ATOM 677 N N . HIS A 1 85 ? 15.255 5.865 -5.977 1.00 82.69 85 HIS A N 1
ATOM 678 C CA . HIS A 1 85 ? 14.338 6.918 -5.559 1.00 82.69 85 HIS A CA 1
ATOM 679 C C . HIS A 1 85 ? 14.407 8.151 -6.483 1.00 82.69 85 HIS A C 1
ATOM 681 O O . HIS A 1 85 ? 15.495 8.706 -6.657 1.00 82.69 85 HIS A O 1
ATOM 687 N N . PRO A 1 86 ? 13.264 8.675 -6.969 1.00 82.19 86 PRO A N 1
ATOM 688 C CA . PRO A 1 86 ? 13.218 9.745 -7.974 1.00 82.19 86 PRO A CA 1
ATOM 689 C C . PRO A 1 86 ? 13.811 11.090 -7.534 1.00 82.19 86 PRO A C 1
ATOM 691 O O . PRO A 1 86 ? 14.132 11.918 -8.377 1.00 82.19 86 PRO A O 1
ATOM 694 N N . ILE A 1 87 ? 13.924 11.340 -6.225 1.00 83.56 87 ILE A N 1
ATOM 695 C CA . ILE A 1 87 ? 14.406 12.630 -5.689 1.00 83.56 87 ILE A CA 1
ATOM 696 C C . ILE A 1 87 ? 15.889 12.586 -5.305 1.00 83.56 87 ILE A C 1
ATOM 698 O O . ILE A 1 87 ? 16.555 13.614 -5.338 1.00 83.56 87 ILE A O 1
ATOM 702 N N . VAL A 1 88 ? 16.404 11.423 -4.894 1.00 86.44 88 VAL A N 1
ATOM 703 C CA . VAL A 1 88 ? 17.749 11.329 -4.290 1.00 86.44 88 VAL A CA 1
ATOM 704 C C . VAL A 1 88 ? 18.733 10.528 -5.132 1.00 86.44 88 VAL A C 1
ATOM 706 O O . VAL A 1 88 ? 19.924 10.548 -4.838 1.00 86.44 88 VAL A O 1
ATOM 709 N N . ASN A 1 89 ? 18.260 9.827 -6.165 1.00 85.44 89 ASN A N 1
ATOM 710 C CA . ASN A 1 89 ? 19.103 9.030 -7.039 1.00 85.44 89 ASN A CA 1
ATOM 711 C C . ASN A 1 89 ? 19.011 9.537 -8.484 1.00 85.44 89 ASN A C 1
ATOM 713 O O . ASN A 1 89 ? 17.949 9.499 -9.103 1.00 85.44 89 ASN A O 1
ATOM 717 N N . ASN A 1 90 ? 20.151 9.970 -9.022 1.00 86.75 90 ASN A N 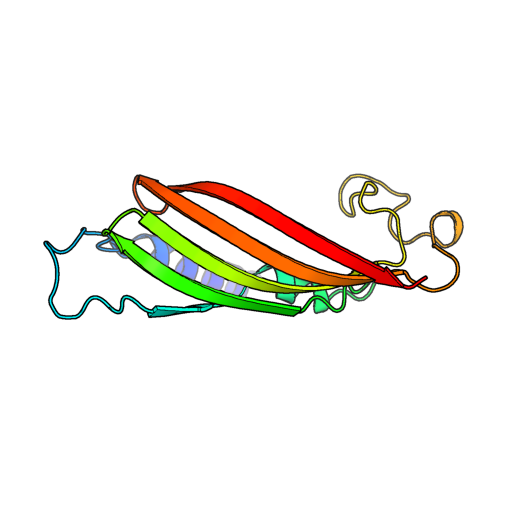1
ATOM 718 C CA . ASN A 1 90 ? 20.270 10.488 -10.386 1.00 86.75 90 ASN A CA 1
ATOM 719 C C . ASN A 1 90 ? 20.099 9.405 -11.465 1.00 86.75 90 ASN A C 1
ATOM 721 O O . ASN A 1 90 ? 19.883 9.747 -12.621 1.00 86.75 90 ASN A O 1
ATOM 725 N N . ALA A 1 91 ? 20.184 8.123 -11.098 1.00 85.75 91 ALA A N 1
ATOM 726 C CA . ALA A 1 91 ? 19.949 6.994 -11.997 1.00 85.75 91 ALA A CA 1
ATOM 727 C C . ALA A 1 91 ? 18.448 6.699 -12.216 1.00 85.75 91 ALA A C 1
ATOM 729 O O . ALA A 1 91 ? 18.083 5.793 -12.960 1.00 85.75 91 ALA A O 1
ATOM 730 N N . TYR A 1 92 ? 17.543 7.443 -11.568 1.00 85.38 92 TYR A N 1
ATOM 731 C CA . TYR A 1 92 ? 16.108 7.256 -11.770 1.00 85.38 92 TYR A CA 1
ATOM 732 C C . TYR A 1 92 ? 15.687 7.586 -13.205 1.00 85.38 92 TYR A C 1
ATOM 734 O O . TYR A 1 92 ? 15.842 8.718 -13.664 1.00 85.38 92 TYR A O 1
ATOM 742 N N . GLY A 1 93 ? 15.070 6.614 -13.881 1.00 83.06 93 GLY A N 1
ATOM 743 C CA . GLY A 1 93 ? 14.521 6.799 -15.222 1.00 83.06 93 GLY A CA 1
ATOM 744 C C . GLY A 1 93 ? 15.568 6.799 -16.335 1.00 83.06 93 GLY A C 1
ATOM 745 O O . GLY A 1 93 ? 15.238 7.209 -17.448 1.00 83.06 93 GLY A O 1
ATOM 746 N N . THR A 1 94 ? 16.809 6.38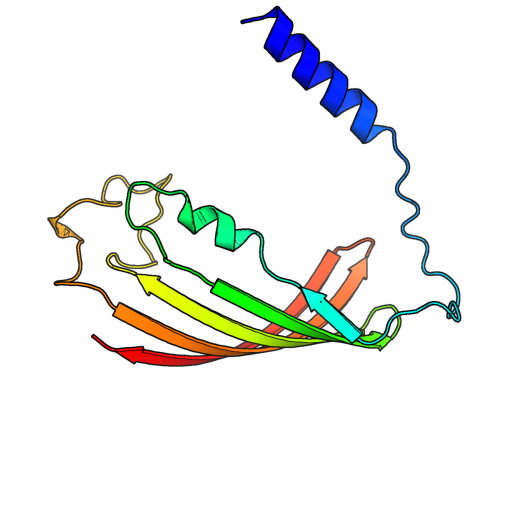1 -16.057 1.00 87.88 94 THR A N 1
ATOM 747 C CA . THR A 1 94 ? 17.821 6.228 -17.106 1.00 87.88 94 THR A CA 1
ATOM 748 C C . THR A 1 94 ? 17.647 4.887 -17.832 1.00 87.88 94 THR A C 1
ATOM 750 O O . THR A 1 94 ? 17.206 3.916 -17.208 1.00 87.88 94 THR A O 1
ATOM 753 N N . PRO A 1 95 ? 17.965 4.801 -19.136 1.00 86.62 95 PRO A N 1
ATOM 754 C CA . PRO A 1 95 ? 17.800 3.564 -19.904 1.00 86.62 95 PRO A CA 1
ATOM 755 C C . PRO A 1 95 ? 18.654 2.395 -19.394 1.00 86.62 95 PRO A C 1
ATOM 757 O O . PRO A 1 95 ? 18.306 1.241 -19.609 1.00 86.62 95 PRO A O 1
ATOM 760 N N . GLU A 1 96 ? 19.776 2.670 -18.721 1.00 87.94 96 GLU A N 1
ATOM 761 C CA . GLU A 1 96 ? 20.693 1.640 -18.211 1.00 87.94 96 GLU A CA 1
ATOM 762 C C . GLU A 1 96 ? 20.100 0.845 -17.042 1.00 87.94 96 GLU A C 1
ATOM 764 O O . GLU A 1 96 ? 20.441 -0.318 -16.850 1.00 87.94 96 GLU A O 1
ATOM 769 N N . GLU A 1 97 ? 19.209 1.474 -16.275 1.00 87.00 97 GLU A N 1
ATOM 770 C CA . GLU A 1 97 ? 18.507 0.869 -15.138 1.00 87.00 97 GLU A CA 1
ATOM 771 C C . GLU A 1 97 ? 17.108 0.357 -15.529 1.00 87.00 97 GLU A C 1
ATOM 773 O O . GLU A 1 97 ? 16.351 -0.119 -14.679 1.00 87.00 97 GLU A O 1
ATOM 778 N N . GLU A 1 98 ? 16.729 0.497 -16.803 1.00 87.81 98 GLU A N 1
ATOM 779 C CA . GLU A 1 98 ? 15.428 0.079 -17.313 1.00 87.81 98 GLU A CA 1
ATOM 780 C C . GLU A 1 98 ? 15.381 -1.445 -17.471 1.00 87.81 98 GLU A C 1
ATOM 782 O O . GLU A 1 98 ? 16.241 -2.083 -18.081 1.00 87.81 98 GLU A O 1
ATOM 787 N N . PHE A 1 99 ? 14.337 -2.051 -16.917 1.00 85.75 99 PHE A N 1
ATOM 788 C CA . PHE A 1 99 ? 14.033 -3.453 -17.132 1.00 85.75 99 PHE A CA 1
ATOM 789 C C . PHE A 1 99 ? 13.593 -3.667 -18.590 1.00 85.75 99 PHE A C 1
ATOM 791 O O . PHE A 1 99 ? 12.799 -2.872 -19.095 1.00 85.75 99 PHE A O 1
ATOM 798 N N . PRO A 1 100 ? 14.021 -4.745 -19.276 1.00 86.56 100 PRO A N 1
ATOM 799 C CA . PRO A 1 100 ? 13.564 -5.032 -20.633 1.00 86.56 100 PRO A CA 1
ATOM 800 C C . PRO A 1 100 ? 12.039 -5.235 -20.676 1.00 86.56 100 PRO A C 1
ATOM 802 O O . PRO A 1 100 ? 11.534 -6.304 -20.349 1.00 86.56 100 PRO A O 1
ATOM 805 N N . GLY A 1 101 ? 11.295 -4.199 -21.073 1.00 88.31 101 GLY A N 1
ATOM 806 C CA . GLY A 1 101 ? 9.833 -4.190 -21.027 1.00 88.31 101 GLY A CA 1
ATOM 807 C C . GLY A 1 101 ? 9.301 -3.624 -19.709 1.00 88.31 101 GLY A C 1
ATOM 808 O O . GLY A 1 101 ? 9.527 -2.462 -19.388 1.00 88.31 101 GLY A O 1
ATOM 809 N N . TYR A 1 102 ? 8.508 -4.404 -18.976 1.00 91.25 102 TYR A N 1
ATOM 810 C CA . TYR A 1 102 ? 8.008 -4.015 -17.658 1.00 91.25 102 TYR A CA 1
ATOM 811 C C . TYR A 1 102 ? 7.507 -5.230 -16.894 1.00 91.25 102 TYR A C 1
ATOM 813 O O . TYR A 1 102 ? 6.978 -6.168 -17.479 1.00 91.25 102 TYR A O 1
ATOM 821 N N . ILE A 1 103 ? 7.560 -5.146 -15.571 1.00 92.00 103 ILE A N 1
ATOM 822 C CA . ILE A 1 103 ? 6.922 -6.135 -14.714 1.00 92.00 103 ILE A CA 1
ATOM 823 C C . ILE A 1 103 ? 5.523 -5.637 -14.374 1.00 92.00 103 ILE A C 1
ATOM 825 O O . ILE A 1 103 ? 5.319 -4.473 -14.006 1.00 92.00 103 ILE A O 1
ATOM 829 N N . ARG A 1 104 ? 4.542 -6.523 -14.532 1.00 94.88 104 ARG A N 1
ATOM 830 C CA . ARG A 1 104 ? 3.151 -6.279 -14.159 1.00 94.88 104 A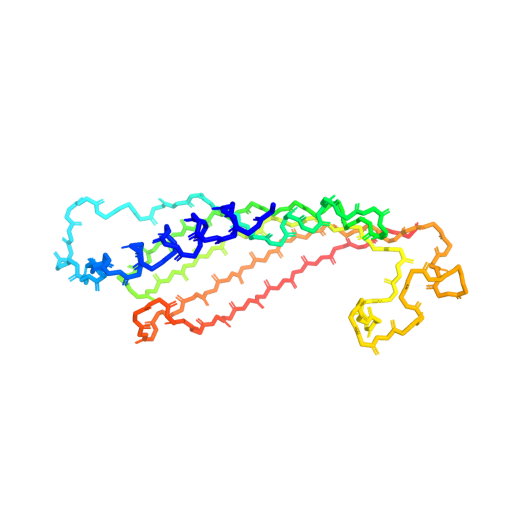RG A CA 1
ATOM 831 C C . ARG A 1 104 ? 2.789 -7.130 -12.960 1.00 94.88 104 ARG A C 1
ATOM 833 O O . ARG A 1 104 ? 2.894 -8.350 -13.010 1.00 94.88 104 ARG A O 1
ATOM 840 N N . GLU A 1 105 ? 2.296 -6.479 -11.921 1.00 94.81 105 GLU A N 1
ATOM 841 C CA . GLU A 1 105 ? 1.878 -7.111 -10.683 1.00 94.81 105 GLU A CA 1
ATOM 842 C C . GLU A 1 105 ? 0.374 -6.943 -10.464 1.00 94.81 105 GLU A C 1
ATOM 844 O O . GLU A 1 105 ? -0.164 -5.838 -10.576 1.00 94.81 105 GLU A O 1
ATOM 849 N N . TYR A 1 106 ? -0.286 -8.041 -10.108 1.00 96.06 106 TYR A N 1
ATOM 850 C CA . TYR A 1 106 ? -1.659 -8.056 -9.616 1.00 96.06 106 TYR A CA 1
ATOM 851 C C . TYR A 1 106 ? -1.682 -8.737 -8.262 1.00 96.06 106 TYR A C 1
ATOM 853 O O . TYR A 1 106 ? -1.102 -9.806 -8.087 1.00 96.06 106 TYR A O 1
ATOM 861 N N . GLY A 1 107 ? -2.384 -8.150 -7.306 1.00 96.06 107 GLY A N 1
ATOM 862 C CA . GLY A 1 107 ? -2.428 -8.706 -5.971 1.00 96.06 107 GLY A CA 1
ATOM 863 C C . GLY A 1 107 ? -3.595 -8.197 -5.162 1.00 96.06 107 GLY A C 1
ATOM 864 O O . GLY A 1 107 ? -4.349 -7.302 -5.560 1.00 96.06 107 GLY A O 1
ATOM 865 N N . PHE A 1 108 ? -3.718 -8.781 -3.984 1.00 97.06 108 PHE A N 1
ATOM 866 C CA . PHE A 1 108 ? -4.602 -8.269 -2.963 1.00 97.06 108 PHE A CA 1
ATOM 867 C C . PHE A 1 108 ? -3.883 -8.236 -1.624 1.00 97.06 108 PHE A C 1
ATOM 869 O O . PHE A 1 108 ? -2.943 -8.993 -1.371 1.00 97.06 108 PHE A O 1
ATOM 876 N N . ALA A 1 109 ? -4.348 -7.353 -0.755 1.00 97.06 109 ALA A N 1
ATOM 877 C CA . ALA A 1 109 ? -3.879 -7.274 0.608 1.00 97.06 109 ALA A CA 1
ATOM 878 C C . ALA A 1 109 ? -5.036 -7.328 1.595 1.00 97.06 109 ALA A C 1
ATOM 880 O O . ALA A 1 109 ? -6.133 -6.833 1.330 1.00 97.06 109 ALA A O 1
ATOM 881 N N . LEU A 1 110 ? -4.758 -7.921 2.747 1.00 97.75 110 LEU A N 1
ATOM 882 C CA . LEU A 1 110 ? -5.585 -7.813 3.934 1.00 97.75 110 LEU A CA 1
ATOM 883 C C . LEU A 1 110 ? -4.866 -6.884 4.902 1.00 97.75 110 LEU A C 1
ATOM 885 O O . LEU A 1 110 ? -3.747 -7.173 5.332 1.00 97.75 110 LEU A O 1
ATOM 889 N N . ALA A 1 111 ? -5.511 -5.770 5.231 1.00 97.25 111 ALA A N 1
ATOM 890 C CA . ALA A 1 111 ? -4.966 -4.789 6.150 1.00 97.25 111 ALA A CA 1
ATOM 891 C C . ALA A 1 111 ? -5.819 -4.701 7.411 1.00 97.25 111 ALA A C 1
ATOM 893 O O . ALA A 1 111 ? -7.047 -4.647 7.342 1.00 97.25 111 ALA A O 1
ATOM 894 N N . TYR A 1 112 ? -5.165 -4.661 8.567 1.00 97.62 112 TYR A N 1
ATOM 895 C CA . TYR A 1 112 ? -5.772 -4.282 9.836 1.00 97.62 112 TYR A CA 1
ATOM 896 C C . TYR A 1 112 ? -5.140 -2.982 10.319 1.00 97.62 112 TYR A C 1
ATOM 898 O O . TYR A 1 112 ? -3.930 -2.910 10.530 1.00 97.62 112 TYR A O 1
ATOM 906 N N . GLN A 1 113 ? -5.971 -1.964 10.513 1.00 96.06 113 GLN A N 1
ATOM 907 C CA . GLN A 1 113 ? -5.579 -0.635 10.957 1.00 96.06 113 GLN A CA 1
ATOM 908 C C . GLN A 1 113 ? -6.150 -0.360 12.347 1.00 96.06 113 GLN A C 1
ATOM 910 O O . GLN A 1 113 ? -7.357 -0.483 12.579 1.00 96.06 113 GLN A O 1
ATOM 915 N N . ARG A 1 114 ? -5.284 0.083 13.263 1.00 95.19 114 ARG A N 1
ATOM 916 C CA . ARG A 1 114 ? -5.660 0.534 14.603 1.00 95.19 114 ARG A CA 1
ATOM 917 C C . ARG A 1 114 ? -5.315 2.001 14.795 1.00 95.19 114 ARG A C 1
ATOM 919 O O . ARG A 1 114 ? -4.146 2.366 14.894 1.00 95.19 114 ARG A O 1
ATOM 926 N N . PHE A 1 115 ? -6.338 2.839 14.921 1.00 92.81 115 PHE A N 1
ATOM 927 C CA . PHE A 1 115 ? -6.190 4.260 15.215 1.00 92.81 115 PHE A CA 1
ATOM 928 C C . PHE A 1 115 ? -5.724 4.463 16.658 1.00 92.81 115 PHE A C 1
ATOM 930 O O . PHE A 1 115 ? -6.434 4.172 17.625 1.00 92.81 115 PHE A O 1
ATOM 937 N N . LEU A 1 116 ? -4.512 4.993 16.791 1.00 91.88 116 LEU A N 1
ATOM 938 C CA . LEU A 1 116 ? -3.870 5.277 18.067 1.00 91.88 116 LEU A CA 1
ATOM 939 C C . LEU A 1 116 ? -4.272 6.666 18.564 1.00 91.88 116 LEU A C 1
ATOM 941 O O . LEU A 1 116 ? -4.654 6.823 19.726 1.00 91.88 116 LEU A O 1
ATOM 945 N N . TRP A 1 117 ? -4.252 7.672 17.681 1.00 86.56 117 TRP A N 1
ATOM 946 C CA . TRP A 1 117 ? -4.543 9.053 18.064 1.00 86.56 117 TRP A CA 1
ATOM 947 C C . TRP A 1 117 ? -4.866 9.960 16.873 1.00 86.56 117 TRP A C 1
ATOM 949 O O . TRP A 1 117 ? -4.048 10.104 15.982 1.00 86.56 117 TRP A O 1
ATOM 959 N N . LYS A 1 118 ? -6.029 10.629 16.870 1.00 81.88 118 LYS A N 1
ATOM 960 C CA . LYS A 1 118 ? -6.388 11.701 15.909 1.00 81.88 118 LYS A CA 1
ATOM 961 C C . LYS A 1 118 ? -5.955 11.442 14.447 1.00 81.88 118 LYS A C 1
ATOM 963 O O . LYS A 1 118 ? -5.331 12.289 13.821 1.00 81.88 118 LYS A O 1
ATOM 968 N N . GLY A 1 119 ? -6.287 10.268 13.908 1.00 82.88 119 GLY A N 1
ATOM 969 C CA . GLY A 1 119 ? -5.944 9.883 12.531 1.00 82.88 119 GLY A CA 1
ATOM 970 C C . GLY A 1 119 ? -4.585 9.197 12.370 1.00 82.88 119 GLY A C 1
ATOM 971 O O . GLY A 1 119 ? -4.385 8.523 11.368 1.00 82.88 119 GLY A O 1
ATOM 972 N N . LEU A 1 120 ? -3.696 9.273 13.363 1.00 90.38 120 LEU A N 1
ATOM 973 C CA . LEU A 1 120 ? -2.530 8.399 13.460 1.00 90.38 120 LEU A CA 1
ATOM 974 C C . LEU A 1 120 ? -2.995 6.973 13.756 1.00 90.38 120 LEU A C 1
ATOM 976 O O . LEU A 1 120 ? -3.724 6.737 14.728 1.00 90.38 120 LEU A O 1
ATOM 980 N N . TYR A 1 121 ? -2.544 6.030 12.941 1.00 94.25 121 TYR A N 1
ATOM 981 C CA . TYR A 1 121 ? -2.829 4.611 13.088 1.00 94.25 121 TYR A CA 1
ATOM 982 C C . TYR A 1 121 ? -1.559 3.783 12.904 1.00 94.25 121 TYR A C 1
ATOM 984 O O . TYR A 1 121 ? -0.596 4.230 12.286 1.00 94.25 121 TYR A O 1
ATOM 992 N N . ALA A 1 122 ? -1.577 2.577 13.459 1.00 96.94 122 ALA A N 1
ATOM 993 C CA . ALA A 1 122 ? -0.661 1.511 13.084 1.00 96.94 122 ALA A CA 1
ATOM 994 C C . ALA A 1 122 ? -1.401 0.531 12.171 1.00 96.94 122 ALA A C 1
ATOM 996 O O . ALA A 1 122 ? -2.600 0.308 12.358 1.00 96.94 122 ALA A O 1
ATOM 997 N N . GLU A 1 123 ? -0.699 -0.042 11.200 1.00 95.69 123 GLU A N 1
ATOM 998 C CA . GLU A 1 123 ? -1.271 -0.977 10.237 1.00 95.69 123 GLU A CA 1
ATOM 999 C C . GLU A 1 123 ? -0.425 -2.240 10.128 1.00 95.69 123 GLU A C 1
ATOM 1001 O O . GLU A 1 123 ? 0.796 -2.175 10.005 1.00 95.69 123 GLU A O 1
ATOM 1006 N N . LEU A 1 124 ? -1.103 -3.384 10.144 1.00 97.56 124 LEU A N 1
ATOM 1007 C CA . LEU A 1 124 ? -0.566 -4.646 9.663 1.00 97.56 124 LEU A CA 1
ATOM 1008 C C . LEU A 1 124 ? -1.154 -4.893 8.274 1.00 97.56 124 LEU A C 1
ATOM 1010 O O . LEU A 1 124 ? -2.357 -5.119 8.163 1.00 97.56 124 LEU A O 1
ATOM 1014 N N . ASN A 1 125 ? -0.317 -4.850 7.239 1.00 96.44 125 ASN A N 1
ATOM 1015 C CA . ASN A 1 125 ? -0.709 -5.094 5.853 1.00 96.44 125 ASN A CA 1
ATOM 1016 C C . ASN A 1 125 ? -0.032 -6.375 5.369 1.00 96.44 125 ASN A C 1
ATOM 1018 O O . ASN A 1 125 ? 1.196 -6.447 5.316 1.00 96.44 125 ASN A O 1
ATOM 1022 N N . VAL A 1 126 ? -0.827 -7.392 5.051 1.00 97.31 126 VAL A N 1
ATOM 1023 C CA . VAL A 1 126 ? -0.329 -8.639 4.470 1.00 97.31 126 VAL A CA 1
ATOM 1024 C C . VAL A 1 126 ? -0.793 -8.689 3.030 1.00 97.31 126 VAL A C 1
ATOM 1026 O O . VAL A 1 126 ? -1.992 -8.757 2.762 1.00 97.31 126 VAL A O 1
ATOM 1029 N N . MET A 1 127 ? 0.165 -8.656 2.112 1.00 94.88 127 MET A N 1
ATOM 1030 C CA . MET A 1 127 ? -0.088 -8.632 0.679 1.00 94.88 127 MET A CA 1
ATOM 1031 C C . MET A 1 127 ? 0.433 -9.904 0.023 1.00 94.88 127 MET A C 1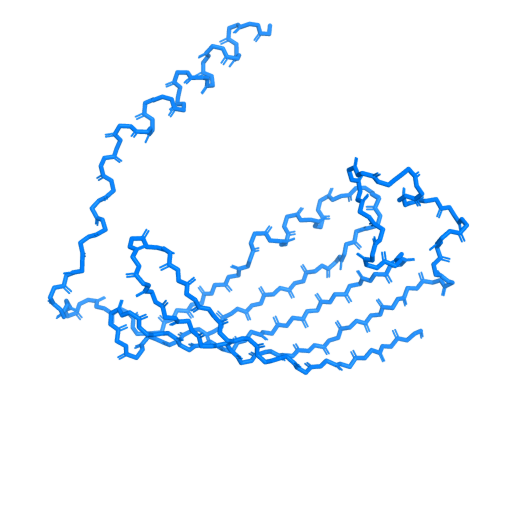
ATOM 1033 O O . MET A 1 127 ? 1.527 -10.373 0.334 1.00 94.88 127 MET A O 1
ATOM 1037 N N . ASN A 1 128 ? -0.359 -10.439 -0.901 1.00 95.06 128 ASN A N 1
ATOM 1038 C CA . ASN A 1 128 ? 0.074 -11.463 -1.837 1.00 95.06 128 ASN A CA 1
ATOM 1039 C C . ASN A 1 128 ? -0.111 -10.927 -3.258 1.00 95.06 128 ASN A C 1
ATOM 1041 O O . ASN A 1 128 ? -1.108 -10.256 -3.547 1.00 95.06 128 ASN A O 1
ATOM 1045 N N . ALA A 1 129 ? 0.863 -11.188 -4.121 1.00 94.62 129 ALA A N 1
ATOM 1046 C CA . ALA A 1 129 ? 0.882 -10.664 -5.469 1.00 94.62 129 ALA A CA 1
ATOM 1047 C C . ALA A 1 129 ? 1.544 -11.636 -6.444 1.00 94.62 129 ALA A C 1
ATOM 1049 O O . ALA A 1 129 ? 2.467 -12.372 -6.093 1.00 94.62 129 ALA A O 1
ATOM 1050 N N . TRP A 1 130 ? 1.069 -11.597 -7.684 1.00 96.00 130 TRP A N 1
ATOM 1051 C CA . TRP A 1 130 ? 1.595 -12.356 -8.808 1.00 96.00 130 TRP A CA 1
ATOM 1052 C C . TRP A 1 130 ? 2.170 -11.404 -9.839 1.00 96.00 130 TRP A C 1
ATOM 1054 O O . TRP A 1 130 ? 1.549 -10.393 -10.176 1.00 96.00 130 TRP A O 1
ATOM 1064 N N . GLN A 1 131 ? 3.343 -11.759 -10.352 1.00 93.56 131 GLN A N 1
ATOM 1065 C CA . GLN A 1 131 ? 4.097 -10.948 -11.296 1.00 93.56 131 GLN A CA 1
ATOM 1066 C C . GLN A 1 131 ? 4.177 -11.637 -12.656 1.00 93.56 131 GLN A C 1
ATOM 1068 O O . GLN A 1 131 ? 4.353 -12.851 -12.746 1.00 93.56 131 GLN A O 1
ATOM 1073 N N . THR A 1 132 ? 4.040 -10.840 -13.711 1.00 91.69 132 THR A N 1
ATOM 1074 C CA . THR A 1 132 ? 4.291 -11.225 -1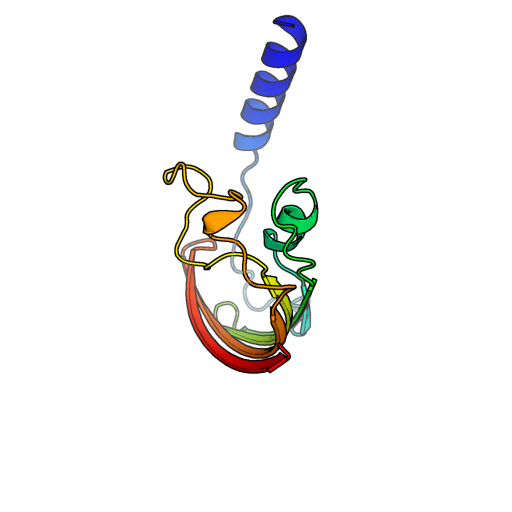5.104 1.00 91.69 132 THR A CA 1
ATOM 1075 C C . THR A 1 132 ? 5.425 -10.359 -15.642 1.00 91.69 132 THR A C 1
ATOM 1077 O O . THR A 1 132 ? 5.435 -9.155 -15.372 1.00 91.69 132 THR A O 1
ATOM 1080 N N . PHE A 1 133 ? 6.361 -10.982 -16.358 1.00 90.19 133 PHE A N 1
ATOM 1081 C CA . PHE A 1 133 ? 7.583 -10.378 -16.899 1.00 90.19 133 PHE A CA 1
ATOM 1082 C C . PHE A 1 133 ? 7.494 -10.247 -18.419 1.00 90.19 133 PHE A C 1
ATOM 1084 O O . PHE A 1 133 ? 6.846 -11.127 -19.035 1.00 90.19 133 PHE A O 1
#

Secondary structure (DSSP, 8-state):
-HHHHHHHHHHHHHHHTS-------TT-TT---EEEE--GGGGGGG-SSS----EEEEEEEESSSSEEEEEEEEEEEESS-TTS-TTT-TTTT-GGG--SS-EEEEEEEEEEEEEEETTEEEEEEEEEEEEE-

Foldseek 3Di:
DVVVVVVVVVVVVVVVPPPDPPDLDPPPPPDPQWDKDWDPCQCCCVDPAFRFPKGKIWIKGAPDSFKIKIKIWIKTKGQADPPQDPPPHPCGRPPVRGHPPIKIKTKIWIKMWGHPDDPDIDMDIDMDIDIDD

Sequence (133 aa):
MQKKILLFALTLMMTSTLQVKAQYAKQDSTYKKCFVGSTLFMLGNLSSVNRPDYVQLNFGYRITGKDVVSLELKTWKYAWPLGIHPIVNNAYGTPEEEFPGYIREYGFALAYQRFLWKGLYAELNVMNAWQTF